Protein AF-A0A961UH91-F1 (afdb_monomer_lite)

pLDDT: mean 80.69, std 19.45, range [39.59, 98.31]

Radius of gyration: 24.91 Å; chains: 1; bounding box: 36×42×84 Å

Sequence (91 aa):
MAWSKRNPASDETVREVITVCAPQLPSPEEVFLAWLVHLPPHADIAKAAAEEIARIDSSSPLLPQAKRLREIFSEAAHEAGRWKRGISHAS

Secondary structure (DSSP, 8-state):
--------TT--S-------SS-PPPPHHHHHHHHHHTSPTT--HHHHHHHHHHHHHTSPSPPHHHHHHHHHHHHHHHHHHHHHHHHHT--

Structure (mmCIF, N/CA/C/O backbone):
data_AF-A0A961UH91-F1
#
_entry.id   AF-A0A961UH91-F1
#
loop_
_atom_site.group_PDB
_atom_site.id
_atom_site.type_symbol
_atom_site.label_atom_id
_atom_site.label_alt_id
_atom_site.label_comp_id
_atom_site.label_asym_id
_atom_site.label_entity_id
_atom_site.label_seq_id
_atom_site.pdbx_PDB_ins_code
_atom_site.Cartn_x
_atom_site.Cartn_y
_atom_site.Cartn_z
_atom_site.occupancy
_atom_site.B_iso_or_equiv
_atom_site.auth_seq_id
_atom_site.auth_comp_id
_atom_site.auth_asym_id
_atom_site.auth_atom_id
_atom_site.pdbx_PDB_model_num
ATOM 1 N N . MET A 1 1 ? -3.715 -30.149 65.894 1.00 39.88 1 MET A N 1
ATOM 2 C CA . MET A 1 1 ? -2.480 -30.249 65.079 1.00 39.88 1 MET A CA 1
ATOM 3 C C . MET A 1 1 ? -2.554 -31.577 64.331 1.00 39.88 1 MET A C 1
ATOM 5 O O . MET A 1 1 ? -2.869 -32.550 64.986 1.00 39.88 1 MET A O 1
ATOM 9 N N . ALA A 1 2 ? -2.392 -31.733 63.021 1.00 45.47 2 ALA A N 1
ATOM 10 C CA . ALA A 1 2 ? -1.908 -30.857 61.967 1.00 45.47 2 ALA A CA 1
ATOM 11 C C . ALA A 1 2 ? -2.568 -31.265 60.631 1.00 45.47 2 ALA A C 1
ATOM 13 O O . ALA A 1 2 ? -2.690 -32.448 60.328 1.0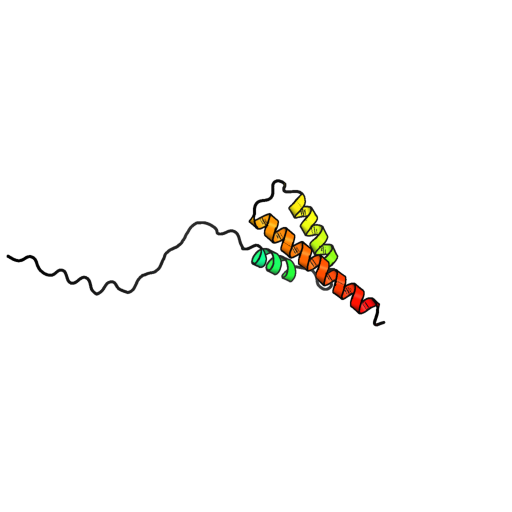0 45.47 2 ALA A O 1
ATOM 14 N N . TRP A 1 3 ? -2.973 -30.277 59.833 1.00 39.59 3 TRP A N 1
ATOM 15 C CA . TRP A 1 3 ? -3.173 -30.425 58.392 1.00 39.59 3 TRP A CA 1
ATOM 16 C C . TRP A 1 3 ? -1.796 -30.455 57.711 1.00 39.59 3 TRP A C 1
ATOM 18 O O . TRP A 1 3 ? -1.017 -29.528 57.921 1.00 39.59 3 TRP A O 1
ATOM 28 N N . SER A 1 4 ? -1.473 -31.482 56.916 1.00 48.59 4 SER A N 1
ATOM 29 C CA . SER A 1 4 ? -0.331 -31.501 55.971 1.00 48.59 4 SER A CA 1
ATOM 30 C C . SER A 1 4 ? -0.192 -32.891 55.338 1.00 48.59 4 SER A C 1
ATOM 32 O O . SER A 1 4 ? -0.246 -33.874 56.057 1.00 48.59 4 SER A O 1
ATOM 34 N N . LYS A 1 5 ? 0.013 -33.086 54.034 1.00 54.75 5 LYS A N 1
ATOM 35 C CA . LYS A 1 5 ? 0.367 -32.176 52.940 1.00 54.75 5 LYS A CA 1
ATOM 36 C C . LYS A 1 5 ? -0.335 -32.661 51.674 1.00 54.75 5 LYS A C 1
ATOM 38 O O . LYS A 1 5 ? -0.108 -33.776 51.220 1.00 54.75 5 LYS A O 1
ATOM 43 N N . ARG A 1 6 ? -1.112 -31.773 51.059 1.00 53.41 6 ARG A N 1
ATOM 44 C CA . ARG A 1 6 ? -1.209 -31.734 49.598 1.00 53.41 6 ARG A CA 1
ATOM 45 C C . ARG A 1 6 ? 0.224 -31.507 49.100 1.00 53.41 6 ARG A C 1
ATOM 47 O O . ARG A 1 6 ? 0.835 -30.534 49.537 1.00 53.41 6 ARG A O 1
ATOM 54 N N . ASN A 1 7 ? 0.765 -32.388 48.261 1.00 48.69 7 ASN A N 1
ATOM 55 C CA . ASN A 1 7 ? 1.954 -32.068 47.474 1.00 48.69 7 ASN A CA 1
ATOM 56 C C . ASN A 1 7 ? 1.487 -31.683 46.056 1.00 48.69 7 ASN A C 1
ATOM 58 O O . ASN A 1 7 ? 1.024 -32.564 45.336 1.00 48.69 7 ASN A O 1
ATOM 62 N N . PRO A 1 8 ? 1.525 -30.393 45.680 1.00 49.06 8 PRO A N 1
ATOM 63 C CA . PRO A 1 8 ? 1.015 -29.881 44.406 1.00 49.06 8 PRO A CA 1
ATOM 64 C C . PRO A 1 8 ? 2.041 -29.900 43.251 1.00 49.06 8 PRO A C 1
ATOM 66 O O . PRO A 1 8 ? 1.909 -29.125 42.313 1.00 49.06 8 PRO A O 1
ATOM 69 N N . ALA A 1 9 ? 3.071 -30.748 43.290 1.00 47.62 9 ALA A N 1
ATOM 70 C CA . ALA A 1 9 ? 4.212 -30.657 42.370 1.00 47.62 9 ALA A CA 1
ATOM 71 C C . ALA A 1 9 ? 4.269 -31.779 41.314 1.00 47.62 9 ALA A C 1
ATOM 73 O O . ALA A 1 9 ? 5.258 -32.504 41.223 1.00 47.62 9 ALA A O 1
ATOM 74 N N . SER A 1 10 ? 3.218 -31.951 40.508 1.00 52.09 10 SER A N 1
ATOM 75 C CA . SER A 1 10 ? 3.322 -32.729 39.253 1.00 52.09 10 SER A CA 1
ATOM 76 C C . SER A 1 10 ? 2.485 -32.171 38.097 1.00 52.09 10 SER A C 1
ATOM 78 O O . SER A 1 10 ? 2.345 -32.840 37.082 1.00 52.09 10 SER A O 1
ATOM 80 N N . ASP A 1 11 ? 1.978 -30.941 38.212 1.00 44.19 11 ASP A N 1
ATOM 81 C CA . ASP A 1 11 ? 1.188 -30.287 37.156 1.00 44.19 11 ASP A CA 1
ATOM 82 C C . ASP A 1 11 ? 1.976 -29.147 36.478 1.00 44.19 11 ASP A C 1
ATOM 84 O O . ASP A 1 11 ? 1.456 -28.088 36.145 1.00 44.19 11 ASP A O 1
ATOM 88 N N . GLU A 1 12 ? 3.288 -29.329 36.310 1.00 47.62 12 GLU A N 1
ATOM 89 C CA . GLU A 1 12 ? 4.175 -28.361 35.650 1.00 47.62 12 GLU A CA 1
ATOM 90 C C . GLU A 1 12 ? 4.448 -28.773 34.195 1.00 47.62 12 GLU A C 1
ATOM 92 O O . GLU A 1 12 ? 5.597 -28.884 33.779 1.00 47.62 12 GLU A O 1
ATOM 97 N N . THR A 1 13 ? 3.417 -29.090 33.399 1.00 58.81 13 THR A N 1
ATOM 98 C CA . THR A 1 13 ? 3.631 -29.427 31.967 1.00 58.81 13 THR A CA 1
ATOM 99 C C . THR A 1 13 ? 2.499 -29.046 31.011 1.00 58.81 13 THR A C 1
ATOM 101 O O . THR A 1 13 ? 2.521 -29.476 29.867 1.00 58.81 13 THR A O 1
ATOM 104 N N . VAL A 1 14 ? 1.551 -28.169 31.355 1.00 53.41 14 VAL A N 1
ATOM 105 C CA . VAL A 1 14 ? 0.727 -27.574 30.283 1.00 53.41 14 VAL A CA 1
ATOM 106 C C . VAL A 1 14 ? 0.368 -26.119 30.562 1.00 53.41 14 VAL A C 1
ATOM 108 O O . VAL A 1 14 ? -0.781 -25.739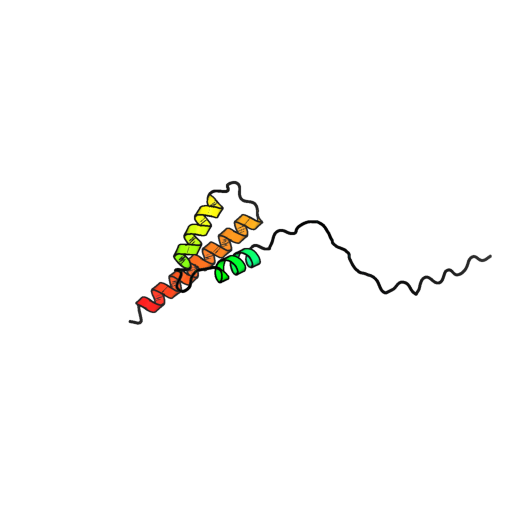 30.743 1.00 53.41 14 VAL A O 1
ATOM 111 N N . ARG A 1 15 ? 1.382 -25.248 30.512 1.00 48.12 15 ARG A N 1
ATOM 112 C CA . ARG A 1 15 ? 1.163 -23.853 30.098 1.00 48.12 15 ARG A CA 1
ATOM 113 C C . ARG A 1 15 ? 1.012 -23.790 28.573 1.00 48.12 15 ARG A C 1
ATOM 115 O O . ARG A 1 15 ? 1.693 -23.010 27.915 1.00 48.12 15 ARG A O 1
ATOM 122 N N . GLU A 1 16 ? 0.117 -24.601 28.005 1.00 50.44 16 GLU A N 1
ATOM 123 C CA . GLU A 1 16 ? -0.499 -24.227 26.735 1.00 50.44 16 GLU A CA 1
ATOM 124 C C . GLU A 1 16 ? -1.432 -23.072 27.054 1.00 50.44 16 GLU A C 1
ATOM 126 O O . GLU A 1 16 ? -2.564 -23.227 27.512 1.00 50.44 16 GLU A O 1
ATOM 131 N N . VAL A 1 17 ? -0.903 -21.873 26.857 1.00 56.75 17 VAL A N 1
ATOM 132 C CA . VAL A 1 17 ? -1.709 -20.675 26.717 1.00 56.75 17 VAL A CA 1
ATOM 133 C C . VAL A 1 17 ? -2.508 -20.865 25.430 1.00 56.75 17 VAL A C 1
ATOM 135 O O . VAL A 1 17 ? -2.063 -20.509 24.342 1.00 56.75 17 VAL A O 1
ATOM 138 N N . ILE A 1 18 ? -3.681 -21.484 25.548 1.00 61.06 18 ILE A N 1
ATOM 139 C CA . ILE A 1 18 ? -4.680 -21.527 24.484 1.00 61.06 18 ILE A CA 1
ATOM 140 C C . ILE A 1 18 ? -5.242 -20.105 24.362 1.00 61.06 18 ILE A C 1
ATOM 142 O O . ILE A 1 18 ? -6.297 -19.772 24.896 1.00 61.06 18 ILE A O 1
ATOM 146 N N . THR A 1 19 ? -4.510 -19.226 23.678 1.00 58.56 19 THR A N 1
ATOM 147 C CA . THR A 1 19 ? -5.089 -18.025 23.074 1.00 58.56 19 THR A CA 1
ATOM 148 C C . THR A 1 19 ? -5.674 -18.446 21.738 1.00 58.56 19 THR A C 1
ATOM 150 O O . THR A 1 19 ? -5.027 -18.378 20.698 1.00 58.56 19 THR A O 1
ATOM 153 N N . VAL A 1 20 ? -6.910 -18.927 21.776 1.00 61.06 20 VAL A N 1
ATOM 154 C CA . VAL A 1 20 ? -7.684 -19.251 20.580 1.00 61.06 20 VAL A CA 1
ATOM 155 C C . VAL A 1 20 ? -8.964 -18.415 20.615 1.00 61.06 20 VAL A C 1
ATOM 157 O O . VAL A 1 20 ? -9.638 -18.359 21.640 1.00 61.06 20 VAL A O 1
ATOM 160 N N . CYS A 1 21 ? -9.266 -17.774 19.478 1.00 54.50 21 CYS A N 1
ATOM 161 C CA . CYS A 1 21 ? -10.528 -17.106 19.114 1.00 54.50 21 CYS A CA 1
ATOM 162 C C . CYS A 1 21 ? -10.696 -15.586 19.322 1.00 54.50 21 CYS A C 1
ATOM 164 O O . CYS A 1 21 ? -11.790 -15.126 19.633 1.00 54.50 21 CYS A O 1
ATOM 166 N N . ALA A 1 22 ? -9.698 -14.775 18.973 1.00 57.72 22 ALA A N 1
ATOM 167 C CA . ALA A 1 22 ? -10.003 -13.526 18.266 1.00 57.72 22 ALA A CA 1
ATOM 168 C C . ALA A 1 22 ? -9.192 -13.531 16.965 1.00 57.72 22 ALA A C 1
ATOM 170 O O . ALA A 1 22 ? -7.971 -13.675 17.068 1.00 57.72 22 ALA A O 1
ATOM 171 N N . PRO A 1 23 ? -9.805 -13.434 15.765 1.00 60.56 23 PRO A N 1
ATOM 172 C CA . PRO A 1 23 ? -9.031 -13.301 14.537 1.00 60.56 23 PRO A CA 1
ATOM 173 C C . PRO A 1 23 ? -8.188 -12.031 14.665 1.00 60.56 23 PRO A C 1
ATOM 175 O O . PRO A 1 23 ? -8.715 -10.919 14.635 1.00 60.56 23 PRO A O 1
ATOM 178 N N . GLN A 1 24 ? -6.886 -12.200 14.903 1.00 75.25 24 GLN A N 1
ATOM 179 C CA . GLN A 1 24 ? -5.950 -11.089 14.846 1.00 75.25 24 GLN A CA 1
ATOM 180 C C . GLN A 1 24 ? -5.921 -10.657 13.386 1.00 75.25 24 GLN A C 1
ATOM 182 O O . GLN A 1 24 ? -5.671 -11.477 12.501 1.00 75.25 24 GLN A O 1
ATOM 187 N N . LEU A 1 25 ? -6.249 -9.392 13.128 1.00 82.12 25 LEU A N 1
ATOM 188 C CA . LEU A 1 25 ? -6.000 -8.828 11.809 1.00 82.12 25 LEU A CA 1
ATOM 189 C C . LEU A 1 25 ? -4.497 -8.958 11.519 1.00 82.12 25 LEU A C 1
ATOM 191 O O . LEU A 1 25 ? -3.701 -8.785 12.448 1.00 82.12 25 LEU A O 1
ATOM 195 N N . PRO A 1 26 ? -4.106 -9.283 10.275 1.00 89.88 26 PRO A N 1
ATOM 196 C CA . PRO A 1 26 ? -2.696 -9.325 9.919 1.00 89.88 26 PRO A CA 1
ATOM 197 C C . PRO A 1 26 ? -2.057 -7.965 10.194 1.00 89.88 26 PRO A C 1
ATOM 199 O O . PRO A 1 26 ? -2.695 -6.918 10.031 1.00 89.88 26 PRO A O 1
ATOM 202 N N . SER A 1 27 ? -0.793 -7.979 10.602 1.00 94.31 27 SER A N 1
ATOM 203 C CA . SER A 1 27 ? -0.030 -6.746 10.756 1.00 94.31 27 SER A CA 1
ATOM 204 C C . SER A 1 27 ? 0.047 -5.985 9.422 1.00 94.31 27 SER A C 1
ATOM 206 O O . SER A 1 27 ? 0.022 -6.597 8.347 1.00 94.31 27 SER A O 1
ATOM 208 N N . PRO A 1 28 ? 0.162 -4.646 9.451 1.00 95.62 28 PRO A N 1
ATOM 209 C CA . PRO A 1 28 ? 0.383 -3.853 8.244 1.00 95.62 28 PRO A CA 1
ATOM 210 C C . PRO A 1 28 ? 1.565 -4.355 7.400 1.00 95.62 28 PRO A C 1
ATOM 212 O O . PRO A 1 28 ? 1.479 -4.403 6.176 1.00 95.62 28 PRO A O 1
ATOM 215 N N . GLU A 1 29 ? 2.648 -4.782 8.047 1.00 97.25 29 GLU A N 1
ATOM 216 C CA . GLU A 1 29 ? 3.830 -5.347 7.404 1.00 97.25 29 GLU A CA 1
ATOM 217 C C . GLU A 1 29 ? 3.520 -6.667 6.676 1.00 97.25 29 GLU A C 1
ATOM 219 O O . GLU A 1 29 ? 3.947 -6.849 5.536 1.00 97.25 29 GLU A O 1
ATOM 224 N N . GLU A 1 30 ? 2.733 -7.567 7.276 1.00 96.31 30 GLU A N 1
ATOM 225 C CA . GLU A 1 30 ? 2.301 -8.814 6.626 1.00 96.31 30 GLU A CA 1
ATOM 226 C C . GLU A 1 30 ? 1.401 -8.550 5.417 1.00 96.31 30 GLU A C 1
ATOM 228 O O . GLU A 1 30 ? 1.576 -9.178 4.373 1.00 96.31 30 GLU A O 1
ATOM 233 N N . VAL A 1 31 ? 0.472 -7.594 5.525 1.00 96.25 31 VAL A N 1
ATOM 234 C CA . VAL A 1 31 ? -0.385 -7.186 4.399 1.00 96.25 31 VAL A CA 1
ATOM 235 C C . VAL A 1 31 ? 0.455 -6.605 3.266 1.00 96.25 31 VAL A C 1
ATOM 237 O O . VAL A 1 31 ? 0.249 -6.956 2.105 1.00 96.25 31 VAL A O 1
ATOM 240 N N . PHE A 1 32 ? 1.427 -5.753 3.590 1.00 97.56 32 PHE A N 1
ATOM 241 C CA . PHE A 1 32 ? 2.328 -5.167 2.605 1.00 97.56 32 PHE A CA 1
ATOM 242 C C . PHE A 1 32 ? 3.201 -6.223 1.913 1.00 97.56 32 PHE A C 1
ATOM 244 O O . PHE A 1 32 ? 3.322 -6.213 0.689 1.00 97.56 32 PHE A O 1
ATOM 251 N N . LEU A 1 33 ? 3.775 -7.166 2.667 1.00 97.62 33 LEU A N 1
ATOM 252 C CA . LEU A 1 33 ? 4.567 -8.261 2.101 1.00 97.62 33 LEU A CA 1
ATOM 253 C C . LEU A 1 33 ? 3.715 -9.156 1.203 1.00 97.62 33 LEU A C 1
ATOM 255 O O . LEU A 1 33 ? 4.131 -9.469 0.088 1.00 97.62 33 LEU A O 1
ATOM 259 N N . ALA A 1 34 ? 2.514 -9.523 1.656 1.00 97.56 34 ALA A N 1
ATOM 260 C CA . ALA A 1 34 ? 1.568 -10.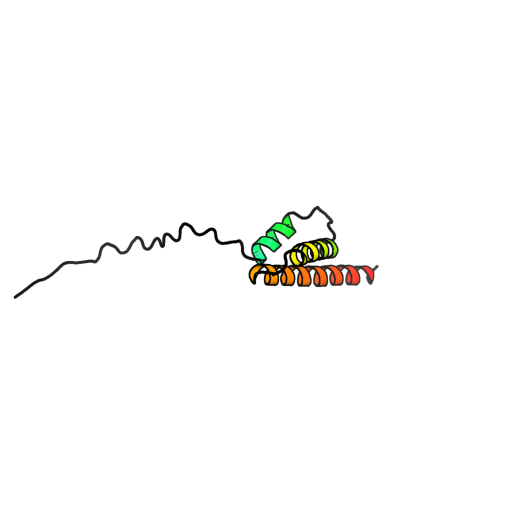287 0.856 1.00 97.56 34 ALA A CA 1
ATOM 261 C C . ALA A 1 34 ? 1.207 -9.541 -0.435 1.00 97.56 34 ALA A C 1
ATOM 263 O O . ALA A 1 34 ? 1.204 -10.140 -1.507 1.00 97.56 34 ALA A O 1
ATOM 264 N N . TRP A 1 35 ? 0.964 -8.234 -0.362 1.00 97.38 35 TRP A N 1
ATOM 265 C CA . TRP A 1 35 ? 0.722 -7.407 -1.540 1.00 97.38 35 TRP A CA 1
ATOM 266 C C . TRP A 1 35 ? 1.918 -7.412 -2.503 1.00 97.38 35 TRP A C 1
ATOM 268 O O . TRP A 1 35 ? 1.736 -7.642 -3.698 1.00 97.38 35 TRP A O 1
ATOM 278 N N . LEU A 1 36 ? 3.141 -7.236 -1.991 1.00 96.00 36 LEU A N 1
ATOM 279 C CA . LEU A 1 36 ? 4.356 -7.144 -2.802 1.00 96.00 36 LEU A CA 1
ATOM 280 C C . LEU A 1 36 ? 4.615 -8.431 -3.594 1.00 96.00 36 LEU A C 1
ATOM 282 O O . LEU A 1 36 ? 4.939 -8.367 -4.779 1.00 96.00 36 LEU A O 1
ATOM 286 N N . VAL A 1 37 ? 4.444 -9.596 -2.962 1.00 96.69 37 VAL A N 1
ATOM 287 C CA . VAL A 1 37 ? 4.672 -10.895 -3.622 1.00 96.69 37 VAL A CA 1
ATOM 288 C C . VAL A 1 37 ? 3.592 -11.252 -4.646 1.00 96.69 37 VAL A C 1
ATOM 290 O O . VAL A 1 37 ? 3.836 -12.091 -5.508 1.00 96.69 37 VAL A O 1
ATOM 293 N N . HIS A 1 38 ? 2.415 -10.623 -4.573 1.00 96.81 38 HIS A N 1
ATOM 294 C CA . HIS A 1 38 ? 1.331 -10.818 -5.540 1.00 96.81 38 HIS A CA 1
ATOM 295 C C . HIS A 1 38 ? 1.396 -9.852 -6.729 1.00 96.81 38 HIS A C 1
ATOM 297 O O . HIS A 1 38 ? 0.579 -9.963 -7.647 1.00 96.81 38 HIS A O 1
ATOM 303 N N . LEU A 1 39 ? 2.342 -8.908 -6.747 1.00 95.94 39 LEU A N 1
ATOM 304 C CA . LEU A 1 39 ? 2.499 -8.023 -7.892 1.00 95.94 39 LEU A CA 1
ATOM 305 C C . LEU A 1 39 ? 2.923 -8.807 -9.146 1.00 95.94 39 LEU A C 1
ATOM 307 O O . LEU A 1 39 ? 3.746 -9.722 -9.060 1.00 95.94 39 LEU A O 1
ATOM 311 N N . PRO A 1 40 ? 2.412 -8.433 -10.334 1.00 94.88 40 PRO A N 1
ATOM 312 C CA . PRO A 1 40 ? 2.870 -9.015 -11.585 1.00 94.88 40 PRO A CA 1
ATOM 313 C C . PRO A 1 40 ? 4.387 -8.864 -11.775 1.00 94.88 40 PRO A C 1
ATOM 315 O O . PRO A 1 40 ? 4.967 -7.855 -11.351 1.00 94.88 40 PRO A O 1
ATOM 318 N N . PRO A 1 41 ? 5.033 -9.799 -12.495 1.00 89.75 41 PRO A N 1
ATOM 319 C CA . PRO A 1 41 ? 6.401 -9.605 -12.950 1.00 89.75 41 PRO A CA 1
ATOM 320 C C . PRO A 1 41 ? 6.532 -8.263 -13.680 1.00 89.75 41 PRO A C 1
ATOM 322 O O . PRO A 1 41 ? 5.706 -7.928 -14.528 1.00 89.75 41 PRO A O 1
ATOM 325 N N . HIS A 1 42 ? 7.575 -7.499 -13.349 1.00 89.75 42 HIS A N 1
ATOM 326 C CA . HIS A 1 42 ? 7.849 -6.166 -13.909 1.00 89.75 42 HIS A CA 1
ATOM 327 C C . HIS A 1 42 ? 6.834 -5.064 -13.555 1.00 89.75 42 HIS A C 1
ATOM 329 O O . HIS A 1 42 ? 6.838 -4.011 -14.197 1.00 89.75 42 HIS A O 1
ATOM 335 N N . ALA A 1 43 ? 5.988 -5.256 -12.538 1.00 93.19 43 ALA A N 1
ATOM 336 C CA . ALA A 1 43 ? 5.136 -4.183 -12.035 1.00 93.19 43 ALA A CA 1
ATOM 337 C C . ALA A 1 43 ? 5.966 -2.960 -11.594 1.00 93.19 43 ALA A C 1
ATOM 339 O O . ALA A 1 43 ? 7.002 -3.084 -10.938 1.00 93.19 43 ALA A O 1
ATOM 340 N N . ASP A 1 44 ? 5.484 -1.759 -11.924 1.00 94.94 44 ASP A N 1
ATOM 341 C CA . ASP A 1 44 ? 6.036 -0.517 -11.383 1.00 94.94 44 ASP A CA 1
ATOM 342 C C . ASP A 1 44 ? 5.562 -0.366 -9.932 1.00 94.94 44 ASP A C 1
ATOM 344 O O . ASP A 1 44 ? 4.438 0.069 -9.676 1.00 94.94 44 ASP A O 1
ATOM 348 N N . ILE A 1 45 ? 6.423 -0.756 -8.988 1.00 94.69 45 ILE A N 1
ATOM 349 C CA . ILE A 1 45 ? 6.125 -0.750 -7.548 1.00 94.69 45 ILE A CA 1
ATOM 350 C C . ILE A 1 45 ? 5.697 0.645 -7.081 1.00 94.69 45 ILE A C 1
ATOM 352 O O . ILE A 1 45 ? 4.777 0.756 -6.275 1.00 94.69 45 ILE A O 1
ATOM 356 N N . ALA A 1 46 ? 6.309 1.712 -7.607 1.00 95.31 46 ALA A N 1
ATOM 357 C CA . ALA A 1 46 ? 5.971 3.071 -7.197 1.00 95.31 46 ALA A CA 1
ATOM 358 C C . ALA A 1 46 ? 4.554 3.451 -7.632 1.00 95.31 46 ALA A C 1
ATOM 360 O O . ALA A 1 46 ? 3.788 4.009 -6.845 1.00 95.31 46 ALA A O 1
ATOM 361 N N . LYS A 1 47 ? 4.190 3.107 -8.872 1.00 95.88 47 LYS A N 1
ATOM 362 C CA . LYS A 1 47 ? 2.834 3.325 -9.381 1.00 95.88 47 LYS A CA 1
ATOM 363 C C . LYS A 1 47 ? 1.808 2.477 -8.622 1.00 95.88 47 LYS A C 1
ATOM 365 O O . LYS A 1 47 ? 0.796 3.012 -8.183 1.00 95.88 47 LYS A O 1
ATOM 370 N N . ALA A 1 48 ? 2.084 1.188 -8.435 1.00 97.06 48 ALA A N 1
ATOM 371 C CA . ALA A 1 48 ? 1.176 0.271 -7.750 1.00 97.06 48 ALA A CA 1
ATOM 372 C C . ALA A 1 48 ? 0.947 0.677 -6.281 1.00 97.06 48 ALA A C 1
ATOM 374 O O . ALA A 1 48 ? -0.181 0.639 -5.796 1.00 97.06 48 ALA A O 1
ATOM 375 N N . ALA A 1 49 ? 1.997 1.118 -5.580 1.00 97.25 49 ALA A N 1
ATOM 376 C CA . ALA A 1 49 ? 1.882 1.623 -4.214 1.00 97.25 49 ALA A CA 1
ATOM 377 C C . ALA A 1 49 ? 1.048 2.914 -4.146 1.00 97.25 49 ALA A C 1
ATOM 379 O O . ALA A 1 49 ? 0.234 3.069 -3.240 1.00 97.25 49 ALA A O 1
ATOM 380 N N . ALA A 1 50 ? 1.195 3.822 -5.117 1.00 96.69 50 ALA A N 1
ATOM 381 C CA . ALA A 1 50 ? 0.382 5.038 -5.187 1.00 96.69 50 ALA A CA 1
ATOM 382 C C . ALA A 1 50 ? -1.111 4.739 -5.410 1.00 96.69 50 ALA A C 1
ATOM 384 O O . ALA A 1 50 ? -1.966 5.365 -4.780 1.00 96.69 50 ALA A O 1
ATOM 385 N N . GLU A 1 51 ? -1.428 3.768 -6.269 1.00 97.19 51 GLU A N 1
ATOM 386 C CA . GLU A 1 51 ? -2.802 3.290 -6.467 1.00 97.19 51 GLU A CA 1
ATOM 387 C C . GLU A 1 51 ? -3.376 2.709 -5.169 1.00 97.19 51 GLU A C 1
ATOM 389 O O . GLU A 1 51 ? -4.524 2.990 -4.820 1.00 97.19 51 GLU A O 1
ATOM 394 N N . GLU A 1 52 ? -2.571 1.964 -4.410 1.00 97.19 52 GLU A N 1
ATOM 395 C CA . GLU A 1 52 ? -3.017 1.381 -3.147 1.00 97.19 52 GLU A CA 1
ATOM 396 C C . GLU A 1 52 ? -3.238 2.426 -2.044 1.00 97.19 52 GLU A C 1
ATOM 398 O O . GLU A 1 52 ? -4.236 2.373 -1.324 1.00 97.19 52 GLU A O 1
ATOM 403 N N . ILE A 1 53 ? -2.386 3.453 -1.962 1.00 97.12 53 ILE A N 1
ATOM 404 C CA . ILE A 1 53 ? -2.600 4.601 -1.064 1.00 97.12 53 ILE A CA 1
ATOM 405 C C . ILE A 1 53 ? -3.937 5.276 -1.367 1.00 97.12 53 ILE A C 1
ATOM 407 O O . ILE A 1 53 ? -4.686 5.574 -0.440 1.00 97.12 53 ILE A O 1
ATOM 411 N N . ALA A 1 54 ? -4.272 5.478 -2.645 1.00 96.62 54 ALA A N 1
ATOM 412 C CA . ALA A 1 54 ? -5.548 6.077 -3.026 1.00 96.62 54 ALA A CA 1
ATOM 413 C C . ALA A 1 54 ? -6.747 5.215 -2.591 1.00 96.62 54 ALA A C 1
ATOM 415 O O . ALA A 1 54 ? -7.763 5.753 -2.143 1.00 96.62 54 ALA A O 1
ATOM 416 N N . ARG A 1 55 ? -6.629 3.880 -2.664 1.00 95.88 55 ARG A N 1
ATOM 417 C CA . ARG A 1 55 ? -7.664 2.965 -2.151 1.00 95.88 55 ARG A CA 1
ATOM 418 C C . ARG A 1 55 ? -7.791 3.059 -0.633 1.00 95.88 55 ARG A C 1
ATOM 420 O O . ARG A 1 55 ? -8.912 3.182 -0.139 1.00 95.88 55 ARG A O 1
ATOM 427 N N . ILE A 1 56 ? -6.678 3.070 0.100 1.00 95.12 56 ILE A N 1
ATOM 428 C CA . ILE A 1 56 ? -6.691 3.238 1.559 1.00 95.12 56 ILE A CA 1
ATOM 429 C C . ILE A 1 56 ? -7.337 4.578 1.925 1.00 95.12 56 ILE A C 1
ATOM 431 O O . ILE A 1 56 ? -8.296 4.594 2.692 1.00 95.12 56 ILE A O 1
ATOM 435 N N . ASP A 1 57 ? -6.894 5.681 1.320 1.00 94.94 57 ASP A N 1
ATOM 436 C CA . ASP A 1 57 ? -7.372 7.040 1.611 1.00 94.94 57 ASP A CA 1
ATOM 437 C C . ASP A 1 57 ? -8.880 7.216 1.343 1.00 94.94 57 ASP A C 1
ATOM 439 O O . ASP A 1 57 ? -9.531 8.040 1.989 1.00 94.94 57 ASP A O 1
ATOM 443 N N . SER A 1 58 ? -9.472 6.397 0.465 1.00 94.38 58 SER A N 1
ATOM 444 C CA . SER A 1 58 ? -10.923 6.384 0.227 1.00 94.38 58 SER A CA 1
ATOM 445 C C . SER A 1 58 ? -11.753 5.824 1.396 1.00 94.38 58 SER A C 1
ATOM 447 O O . SER A 1 58 ? -12.944 6.113 1.495 1.00 94.38 58 SER A O 1
ATOM 449 N N . SER A 1 59 ? -11.140 5.076 2.322 1.00 87.75 59 SER A N 1
ATOM 450 C CA . SER A 1 59 ? -11.817 4.375 3.430 1.00 87.75 59 SER A CA 1
ATOM 451 C C . SER A 1 59 ? -11.932 5.212 4.717 1.00 87.75 59 SER A C 1
ATOM 453 O O . SER A 1 59 ? -11.790 4.698 5.825 1.00 87.75 59 SER A O 1
ATOM 455 N N . SER A 1 60 ? -12.149 6.523 4.597 1.00 82.19 60 SER A N 1
ATOM 456 C CA . SER A 1 60 ? -12.159 7.444 5.743 1.00 82.19 60 SER A CA 1
ATOM 457 C C . SER A 1 60 ? -13.372 7.231 6.675 1.00 82.19 60 SER A C 1
ATOM 459 O O . SER A 1 60 ? -14.494 7.116 6.175 1.00 82.19 60 SER A O 1
ATOM 461 N N . PRO A 1 61 ? -13.200 7.244 8.018 1.00 86.75 61 PRO A N 1
ATOM 462 C CA . PRO A 1 61 ? -11.963 7.509 8.765 1.00 86.75 61 PRO A CA 1
ATOM 463 C C . PRO A 1 61 ? -11.052 6.279 8.932 1.0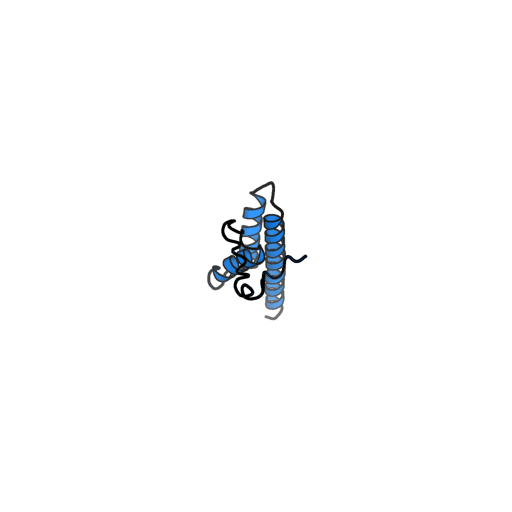0 86.75 61 PRO A C 1
ATOM 465 O O . PRO A 1 61 ? -11.504 5.178 9.236 1.00 86.75 61 PRO A O 1
ATOM 468 N N . LEU A 1 62 ? -9.735 6.490 8.826 1.00 90.19 62 LEU A N 1
ATOM 469 C CA . LEU A 1 62 ? -8.744 5.413 8.927 1.00 90.19 62 LEU A CA 1
ATOM 470 C C . LEU A 1 62 ? -8.489 4.954 10.367 1.00 90.19 62 LEU A C 1
ATOM 472 O O . LEU A 1 62 ? -8.139 5.751 11.246 1.00 90.19 62 LEU A O 1
ATOM 476 N N . LEU A 1 63 ? -8.539 3.637 10.569 1.00 90.44 63 LEU A N 1
ATOM 477 C CA . LEU A 1 63 ? -8.054 2.975 11.780 1.00 90.44 63 LEU A CA 1
ATOM 478 C C . LEU A 1 63 ? -6.518 3.089 11.897 1.00 90.44 63 LEU A C 1
ATOM 480 O O . LEU A 1 63 ? -5.839 3.186 10.872 1.00 90.44 63 LEU A O 1
ATOM 484 N N . PRO A 1 64 ? -5.931 3.021 13.111 1.00 91.81 64 PRO A N 1
ATOM 485 C CA . PRO A 1 64 ? -4.479 3.126 13.299 1.00 91.81 64 PRO A CA 1
ATOM 486 C C . PRO A 1 64 ? -3.654 2.154 12.440 1.00 91.81 64 PRO A C 1
ATOM 488 O O . PRO A 1 64 ? -2.647 2.551 11.865 1.00 91.81 64 PRO A O 1
ATOM 491 N N . GLN A 1 65 ? -4.113 0.909 12.284 1.00 91.56 65 GLN A N 1
ATOM 492 C CA . GLN A 1 65 ? -3.433 -0.091 11.450 1.00 91.56 65 GLN A CA 1
ATOM 493 C C . GLN A 1 65 ? -3.448 0.289 9.960 1.00 91.56 65 GLN A C 1
ATOM 495 O O . GLN A 1 65 ? -2.439 0.150 9.277 1.00 91.56 65 GLN A O 1
ATOM 500 N N . ALA A 1 66 ? -4.559 0.849 9.468 1.00 92.69 66 ALA A N 1
ATOM 501 C CA . ALA A 1 66 ? -4.665 1.327 8.090 1.00 92.69 66 ALA A CA 1
ATOM 502 C C . ALA A 1 66 ? -3.787 2.566 7.842 1.00 92.69 66 ALA A C 1
ATOM 504 O O . ALA A 1 66 ? -3.202 2.700 6.770 1.00 92.69 66 ALA A O 1
ATOM 505 N N . LYS A 1 67 ? -3.631 3.443 8.846 1.00 95.75 67 LYS A N 1
ATOM 506 C CA . LYS A 1 67 ? -2.672 4.560 8.785 1.00 95.75 67 LYS A CA 1
ATOM 507 C C . LYS A 1 67 ? -1.237 4.051 8.667 1.00 95.75 67 LYS A C 1
ATOM 509 O O . LYS A 1 67 ? -0.512 4.506 7.791 1.00 95.75 67 LYS A O 1
ATOM 514 N N . ARG A 1 68 ? -0.858 3.066 9.488 1.00 96.81 68 ARG A N 1
ATOM 515 C CA . ARG A 1 68 ? 0.470 2.446 9.411 1.00 96.81 68 ARG A CA 1
ATOM 516 C C . ARG A 1 68 ? 0.710 1.791 8.051 1.00 96.81 68 ARG A C 1
ATOM 518 O O . ARG A 1 68 ? 1.764 1.978 7.457 1.00 96.81 68 ARG A O 1
ATOM 525 N N . LEU A 1 69 ? -0.282 1.076 7.526 1.00 97.19 69 LEU A N 1
ATOM 526 C CA . LEU A 1 69 ? -0.190 0.467 6.201 1.00 97.19 69 LEU A CA 1
ATOM 527 C C . LEU A 1 69 ? 0.032 1.523 5.104 1.00 97.19 69 LEU A C 1
ATOM 529 O O . LEU A 1 69 ? 0.913 1.368 4.261 1.00 97.19 69 LEU A O 1
ATOM 533 N N . ARG A 1 70 ? -0.713 2.633 5.153 1.00 97.69 70 ARG A N 1
ATOM 534 C CA . ARG A 1 70 ? -0.546 3.775 4.241 1.00 97.69 70 ARG A CA 1
ATOM 535 C C . ARG A 1 70 ? 0.873 4.356 4.277 1.00 97.69 70 ARG A C 1
ATOM 537 O O . ARG A 1 70 ? 1.409 4.726 3.232 1.00 97.69 70 ARG A O 1
ATOM 544 N N . GLU A 1 71 ? 1.477 4.465 5.460 1.00 98.12 71 GLU A N 1
ATOM 545 C CA . GLU A 1 71 ? 2.860 4.938 5.622 1.00 98.12 71 GLU A CA 1
ATOM 546 C C . GLU A 1 71 ? 3.854 4.005 4.925 1.00 98.12 71 GLU A C 1
ATOM 548 O O . GLU A 1 71 ? 4.661 4.478 4.128 1.00 98.12 71 GLU A O 1
ATOM 553 N N . ILE A 1 72 ? 3.733 2.689 5.135 1.00 98.31 72 ILE A N 1
ATOM 554 C CA . ILE A 1 72 ? 4.602 1.685 4.498 1.00 98.31 72 ILE A CA 1
ATOM 555 C C . ILE A 1 72 ? 4.508 1.781 2.967 1.00 98.31 72 ILE A C 1
ATOM 557 O O . ILE A 1 72 ? 5.527 1.805 2.275 1.00 98.31 72 ILE A O 1
ATOM 561 N N . PHE A 1 73 ? 3.296 1.915 2.417 1.00 98.19 73 PHE A N 1
ATOM 562 C CA . PHE A 1 73 ? 3.120 2.132 0.977 1.00 98.19 73 PHE A CA 1
ATOM 563 C C . PHE A 1 73 ? 3.747 3.438 0.486 1.00 98.19 73 PHE A C 1
ATOM 565 O O . PHE A 1 73 ? 4.305 3.481 -0.611 1.00 98.19 73 PHE A O 1
ATOM 572 N N . SER A 1 74 ? 3.676 4.501 1.289 1.00 97.81 74 SER A N 1
ATOM 573 C CA . SER A 1 74 ? 4.289 5.786 0.946 1.00 97.81 74 SER A CA 1
ATOM 574 C C . SER A 1 74 ? 5.811 5.646 0.870 1.00 97.81 74 SER A C 1
ATOM 576 O O . SER A 1 74 ? 6.413 6.049 -0.126 1.00 97.81 74 SER A O 1
ATOM 578 N N . GLU A 1 75 ? 6.431 5.011 1.868 1.00 97.00 75 GLU A N 1
ATOM 579 C CA . GLU A 1 75 ? 7.867 4.702 1.874 1.00 97.00 75 GLU A CA 1
ATOM 580 C C . GLU A 1 75 ? 8.265 3.884 0.636 1.00 97.00 75 GLU A C 1
ATOM 582 O O . GLU A 1 75 ? 9.174 4.279 -0.098 1.00 97.00 75 GLU A O 1
ATOM 587 N N . ALA 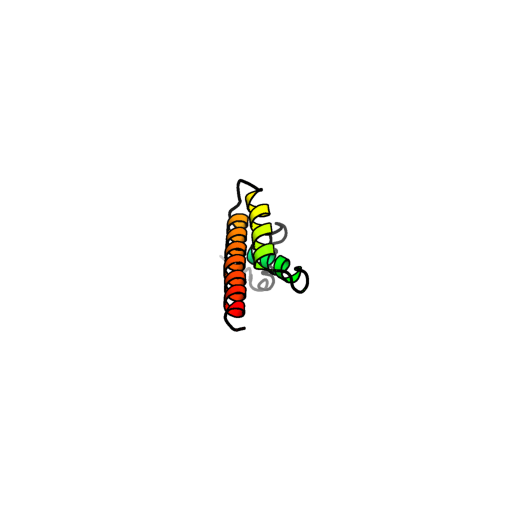A 1 76 ? 7.527 2.814 0.325 1.00 94.44 76 ALA A N 1
ATOM 588 C CA . ALA A 1 76 ? 7.776 1.984 -0.853 1.00 94.44 76 ALA A CA 1
ATOM 589 C C . ALA A 1 76 ? 7.690 2.779 -2.168 1.00 94.44 76 ALA A C 1
ATOM 591 O O . ALA A 1 76 ? 8.557 2.639 -3.036 1.00 94.44 76 ALA A O 1
ATOM 592 N N . ALA A 1 77 ? 6.686 3.652 -2.310 1.00 94.44 77 ALA A N 1
ATOM 593 C CA . ALA A 1 77 ? 6.529 4.498 -3.490 1.00 94.44 77 ALA A CA 1
ATOM 594 C C . ALA A 1 77 ? 7.706 5.470 -3.665 1.00 94.44 77 ALA A C 1
ATOM 596 O O . ALA A 1 77 ? 8.221 5.653 -4.776 1.00 94.44 77 ALA A O 1
ATOM 597 N N . HIS A 1 78 ? 8.168 6.066 -2.564 1.00 93.56 78 HIS A N 1
ATOM 598 C CA . HIS A 1 78 ? 9.318 6.961 -2.566 1.00 93.56 78 HIS A CA 1
ATOM 599 C C . HIS A 1 78 ? 10.613 6.230 -2.938 1.00 93.56 78 HIS A C 1
ATOM 601 O O . HIS A 1 78 ? 11.334 6.701 -3.824 1.00 93.56 78 HIS A O 1
ATOM 607 N N . GLU A 1 79 ? 10.900 5.090 -2.306 1.00 92.81 79 GLU A N 1
ATOM 608 C CA . GLU A 1 79 ? 12.118 4.305 -2.541 1.00 92.81 79 GLU A CA 1
ATOM 609 C C . GLU A 1 79 ? 12.192 3.758 -3.970 1.00 92.81 79 GLU A C 1
ATOM 611 O O . GLU A 1 79 ? 13.175 3.995 -4.681 1.00 92.81 79 GLU A O 1
ATOM 616 N N . ALA A 1 80 ? 11.121 3.116 -4.445 1.00 89.81 80 ALA A N 1
ATOM 617 C CA . ALA A 1 80 ? 11.058 2.592 -5.808 1.00 89.81 80 ALA A CA 1
ATOM 618 C C . ALA A 1 80 ? 11.211 3.714 -6.854 1.00 89.81 80 ALA A C 1
ATOM 620 O O . ALA A 1 80 ? 11.905 3.557 -7.864 1.00 89.81 80 ALA A O 1
ATOM 621 N N . GLY A 1 81 ? 10.633 4.889 -6.586 1.00 86.94 81 GLY A N 1
ATOM 622 C CA . GLY A 1 81 ? 10.797 6.068 -7.431 1.00 86.94 81 GLY A CA 1
ATOM 623 C C . GLY A 1 81 ? 12.232 6.607 -7.460 1.00 86.94 81 GLY A C 1
ATOM 624 O O . GLY A 1 81 ? 12.694 7.048 -8.516 1.00 86.94 81 GLY A O 1
ATOM 625 N N . ARG A 1 82 ? 12.960 6.57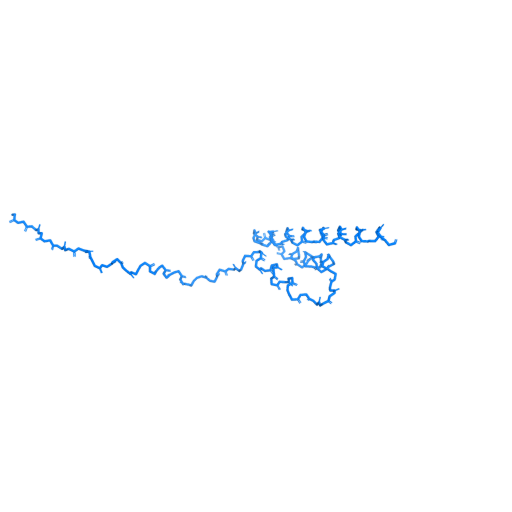8 -6.331 1.00 89.38 82 ARG A N 1
ATOM 626 C CA . ARG A 1 82 ? 14.382 6.970 -6.294 1.00 89.38 82 ARG A CA 1
ATOM 627 C C . ARG A 1 82 ? 15.239 6.026 -7.125 1.00 89.38 82 ARG A C 1
ATOM 629 O O . ARG A 1 82 ? 16.036 6.503 -7.931 1.00 89.38 82 ARG A O 1
ATOM 636 N N . TRP A 1 83 ? 15.034 4.719 -6.974 1.00 77.38 83 TRP A N 1
ATOM 637 C CA . TRP A 1 83 ? 15.753 3.698 -7.736 1.00 77.38 83 TRP A CA 1
ATOM 638 C C . TRP A 1 83 ? 15.584 3.891 -9.248 1.00 77.38 83 TRP A C 1
ATOM 640 O O . TRP A 1 83 ? 16.565 3.921 -9.991 1.00 77.38 83 TRP A O 1
ATOM 650 N N . LYS A 1 84 ? 14.347 4.141 -9.700 1.00 79.56 84 LYS A N 1
ATOM 651 C CA . LYS A 1 84 ? 14.045 4.391 -11.116 1.00 79.56 84 LYS A CA 1
ATOM 652 C C . LYS A 1 84 ? 14.783 5.615 -11.672 1.00 79.56 84 LYS A C 1
ATOM 654 O O . LYS A 1 84 ? 15.292 5.559 -12.784 1.00 79.56 84 LYS A O 1
ATOM 659 N N . ARG A 1 85 ? 14.881 6.706 -10.901 1.00 81.88 85 ARG A N 1
ATOM 660 C CA . ARG A 1 85 ? 15.624 7.913 -11.315 1.00 81.88 85 ARG A CA 1
ATOM 661 C C . ARG A 1 85 ? 17.138 7.703 -11.323 1.00 81.88 85 ARG A C 1
ATOM 663 O O . ARG A 1 85 ? 17.797 8.200 -12.227 1.00 81.88 85 ARG A O 1
ATOM 670 N N . GLY A 1 86 ? 17.679 6.970 -10.349 1.00 74.88 86 GLY A N 1
ATOM 671 C CA . GLY A 1 86 ? 19.113 6.675 -10.271 1.00 74.88 86 GLY A CA 1
ATOM 672 C C . GLY A 1 86 ? 19.622 5.855 -11.458 1.00 74.88 86 GLY A C 1
ATOM 673 O O . GLY A 1 86 ? 20.700 6.138 -11.970 1.00 74.88 86 GLY A O 1
ATOM 674 N N . ILE A 1 87 ? 18.824 4.899 -11.947 1.00 70.31 87 ILE A N 1
ATOM 675 C CA . ILE A 1 87 ? 19.168 4.098 -13.133 1.00 70.31 87 ILE A CA 1
ATOM 676 C C . ILE A 1 87 ? 19.153 4.949 -14.408 1.00 70.31 87 ILE A C 1
ATOM 678 O O . ILE A 1 87 ? 20.061 4.836 -15.226 1.00 70.31 87 ILE A O 1
ATOM 682 N N . SER A 1 88 ? 18.166 5.836 -14.567 1.00 68.69 88 SER A N 1
ATOM 683 C CA . SER A 1 88 ? 18.035 6.672 -15.770 1.00 68.69 88 SER A CA 1
ATOM 684 C C . SER A 1 88 ? 19.172 7.679 -15.977 1.00 68.69 88 SER A C 1
ATOM 686 O O . SER A 1 88 ? 19.298 8.217 -17.070 1.00 68.69 88 SER A O 1
ATOM 688 N N . HIS A 1 89 ? 19.987 7.957 -14.956 1.00 55.31 89 HIS A N 1
ATOM 689 C CA . HIS A 1 89 ? 21.162 8.831 -15.066 1.00 55.31 89 HIS A CA 1
ATOM 690 C C . HIS A 1 89 ? 22.468 8.081 -15.379 1.00 55.31 89 HIS A C 1
ATOM 692 O O . HIS A 1 89 ? 23.492 8.727 -15.589 1.00 55.31 89 HIS A O 1
ATOM 698 N N . ALA A 1 90 ? 22.450 6.746 -15.398 1.00 55.44 90 ALA A N 1
ATOM 699 C CA . ALA A 1 90 ? 23.623 5.903 -15.634 1.00 55.44 90 ALA A CA 1
ATOM 700 C C . ALA A 1 90 ? 23.657 5.273 -17.044 1.00 55.44 90 ALA A C 1
ATOM 702 O O . ALA A 1 90 ? 24.454 4.365 -17.276 1.00 55.44 90 ALA A O 1
ATOM 703 N N . SER A 1 91 ? 22.778 5.708 -17.959 1.00 45.44 91 SER A N 1
ATOM 704 C CA . SER A 1 91 ? 22.667 5.222 -19.349 1.00 45.44 91 SER A CA 1
ATOM 705 C C . SER A 1 91 ? 23.031 6.291 -20.370 1.00 45.44 91 SER A C 1
ATOM 707 O O . SER A 1 91 ? 22.709 7.472 -20.113 1.00 45.44 91 SER A O 1
#

Foldseek 3Di:
DDDDDDPPPDPPPDPPPPPDDDPDDDALVVVVVVVVVPDDVPDQLLVVLVVVLVVLVVPPPDDPRSVVNSVVSVVRNVVSVVVVVVVVVVD